Protein AF-A0A9X8CXW2-F1 (afdb_monomer_lite)

Sequence (67 aa):
MTFEATLAALHILAVLTLVVFLSSQAALCRAEWMNAAVVRRLARLDLIDGLAALLLLLTGLARLYWG

InterPro domains:
  IPR018706 Protein of unknown function DUF2214, membrane [PF09980] (4-66)

pLDDT: mean 89.33, std 6.44, range [60.12, 96.19]

Structure (mmCIF, N/CA/C/O backbone):
data_AF-A0A9X8CXW2-F1
#
_entry.id   AF-A0A9X8CXW2-F1
#
loop_
_atom_site.group_PDB
_atom_site.id
_atom_site.type_symbol
_atom_site.label_atom_id
_atom_site.label_alt_id
_atom_site.label_comp_id
_atom_site.label_asym_id
_atom_site.label_entity_id
_atom_site.label_seq_id
_atom_site.pdbx_PDB_ins_code
_atom_site.Cartn_x
_atom_site.Cartn_y
_atom_site.Cartn_z
_atom_site.occupancy
_atom_site.B_iso_or_equiv
_atom_site.auth_seq_id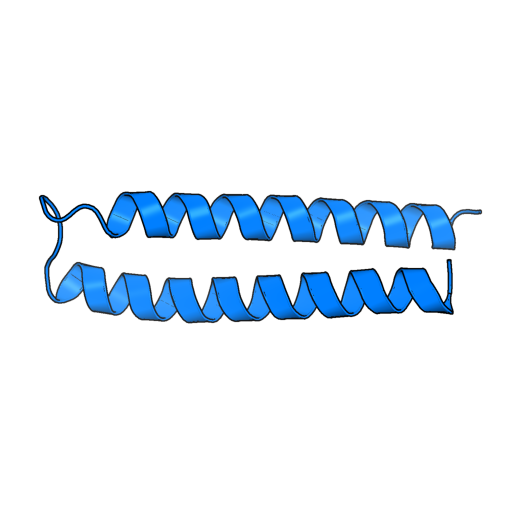
_atom_site.auth_comp_id
_atom_site.auth_asym_id
_atom_site.auth_atom_id
_atom_site.pdbx_PDB_model_num
ATOM 1 N N . MET A 1 1 ? 15.677 2.847 -21.554 1.00 64.81 1 MET A N 1
ATOM 2 C CA . MET A 1 1 ? 16.319 3.506 -20.393 1.00 64.81 1 MET A CA 1
ATOM 3 C C . MET A 1 1 ? 15.329 4.328 -19.577 1.00 64.81 1 MET A C 1
ATOM 5 O O . MET A 1 1 ? 15.188 4.046 -18.399 1.00 64.81 1 MET A O 1
ATOM 9 N N . THR A 1 2 ? 14.602 5.294 -20.153 1.00 83.81 2 THR A N 1
ATOM 10 C CA . THR A 1 2 ? 13.621 6.098 -19.390 1.00 83.81 2 THR A CA 1
ATOM 11 C C . THR A 1 2 ? 12.351 5.325 -19.019 1.00 83.81 2 THR A C 1
ATOM 13 O O . THR A 1 2 ? 11.882 5.461 -17.897 1.00 83.81 2 THR A O 1
ATOM 16 N N . PHE A 1 3 ? 11.836 4.474 -19.913 1.00 85.69 3 PHE A N 1
ATOM 17 C CA . PHE A 1 3 ? 10.618 3.683 -19.673 1.00 85.69 3 PHE A CA 1
ATOM 18 C C . PHE A 1 3 ? 10.759 2.717 -18.481 1.00 85.69 3 PHE A C 1
ATOM 20 O O . PHE A 1 3 ? 9.999 2.801 -17.519 1.00 85.69 3 PHE A O 1
ATOM 27 N N . GLU A 1 4 ? 11.821 1.912 -18.484 1.00 86.81 4 GLU A N 1
ATOM 28 C CA . GLU A 1 4 ? 12.273 1.071 -17.365 1.00 86.81 4 GLU A CA 1
ATOM 29 C C . GLU A 1 4 ? 12.298 1.804 -16.020 1.00 86.81 4 GLU A C 1
ATOM 31 O O . GLU A 1 4 ? 11.709 1.369 -15.028 1.00 86.81 4 GLU A O 1
ATOM 36 N N . ALA A 1 5 ? 12.956 2.967 -15.997 1.00 90.06 5 ALA A N 1
ATOM 37 C CA . ALA A 1 5 ? 13.083 3.778 -14.796 1.00 90.06 5 ALA A CA 1
ATOM 38 C C . ALA A 1 5 ? 11.722 4.307 -14.319 1.00 90.06 5 ALA A C 1
ATOM 40 O O . ALA A 1 5 ? 11.451 4.306 -13.118 1.00 90.06 5 ALA A O 1
ATOM 41 N N . THR A 1 6 ? 10.841 4.716 -15.241 1.00 90.81 6 THR A N 1
ATOM 42 C CA . THR A 1 6 ? 9.486 5.162 -14.887 1.00 90.81 6 THR A CA 1
ATOM 43 C C . THR A 1 6 ? 8.626 4.032 -14.327 1.00 90.81 6 THR A C 1
ATOM 45 O O . THR A 1 6 ? 7.928 4.249 -13.339 1.00 90.81 6 THR A O 1
ATOM 48 N N . LEU A 1 7 ? 8.714 2.819 -14.882 1.00 89.62 7 LEU A N 1
ATOM 49 C CA . LEU A 1 7 ? 8.007 1.644 -14.367 1.00 89.62 7 LEU A CA 1
ATOM 50 C C . LEU A 1 7 ? 8.502 1.240 -12.975 1.00 89.62 7 LEU A C 1
ATOM 52 O O . LEU A 1 7 ? 7.694 0.960 -12.090 1.00 89.62 7 LEU A O 1
ATOM 56 N N . ALA A 1 8 ? 9.818 1.262 -12.754 1.00 91.31 8 ALA A N 1
ATOM 57 C CA . ALA A 1 8 ? 10.403 1.015 -11.440 1.00 91.31 8 ALA A CA 1
ATOM 58 C C . ALA A 1 8 ? 9.942 2.054 -10.402 1.00 91.31 8 ALA A C 1
ATOM 60 O O . ALA A 1 8 ? 9.545 1.680 -9.297 1.00 91.31 8 ALA A O 1
ATOM 61 N N . ALA A 1 9 ? 9.937 3.342 -10.764 1.00 92.88 9 ALA A N 1
ATOM 62 C CA . ALA A 1 9 ? 9.464 4.416 -9.893 1.00 92.88 9 ALA A CA 1
ATOM 63 C C . ALA A 1 9 ? 7.966 4.286 -9.567 1.00 92.88 9 ALA A C 1
ATOM 65 O O . ALA A 1 9 ? 7.583 4.408 -8.403 1.00 92.88 9 ALA A O 1
ATOM 66 N N . LEU A 1 10 ? 7.127 3.981 -10.565 1.00 92.81 10 LEU A N 1
ATOM 67 C CA . LEU A 1 10 ? 5.696 3.725 -10.370 1.00 92.81 10 LEU A CA 1
ATOM 68 C C . LEU A 1 10 ? 5.451 2.530 -9.448 1.00 92.81 10 LEU A C 1
ATOM 70 O O . LEU A 1 10 ? 4.598 2.605 -8.566 1.00 92.81 10 LEU A O 1
ATOM 74 N N . HIS A 1 11 ? 6.216 1.451 -9.613 1.00 92.94 11 HIS A N 1
ATOM 75 C CA . HIS A 1 11 ? 6.082 0.272 -8.769 1.00 92.94 11 HIS A CA 1
ATOM 76 C C . HIS A 1 11 ? 6.474 0.560 -7.312 1.00 92.94 11 HIS A C 1
ATOM 78 O O . HIS A 1 11 ? 5.731 0.209 -6.398 1.00 92.94 11 HIS A O 1
ATOM 84 N N . ILE A 1 12 ? 7.585 1.271 -7.074 1.00 94.44 12 ILE A N 1
ATOM 85 C CA . ILE A 1 12 ? 7.967 1.701 -5.718 1.00 94.44 12 ILE A CA 1
ATOM 86 C C . ILE A 1 12 ? 6.894 2.608 -5.105 1.00 94.44 12 ILE A C 1
ATOM 88 O O . ILE A 1 12 ? 6.535 2.432 -3.942 1.00 94.44 1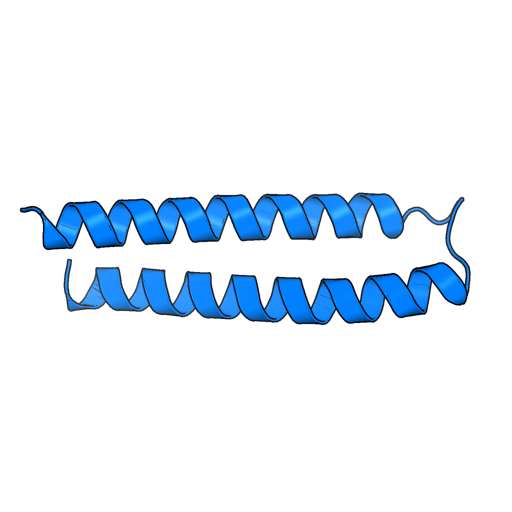2 ILE A O 1
ATOM 92 N N . LEU A 1 13 ? 6.343 3.549 -5.873 1.00 94.94 13 LEU A N 1
ATOM 93 C CA . LEU A 1 13 ? 5.270 4.422 -5.398 1.00 94.94 13 LEU A CA 1
ATOM 94 C C . LEU A 1 13 ? 4.027 3.614 -4.998 1.00 94.94 13 LEU A C 1
ATOM 96 O O . LEU A 1 13 ? 3.437 3.887 -3.950 1.00 94.94 13 LEU A O 1
ATOM 100 N N . ALA A 1 14 ? 3.665 2.591 -5.777 1.00 93.50 14 ALA A N 1
ATOM 101 C CA . ALA A 1 14 ? 2.569 1.685 -5.449 1.00 93.50 14 ALA A CA 1
ATOM 102 C C . ALA A 1 14 ? 2.831 0.912 -4.142 1.00 93.50 14 ALA A C 1
ATOM 104 O O . ALA A 1 14 ? 1.934 0.830 -3.304 1.00 93.50 14 ALA A O 1
ATOM 105 N N . VAL A 1 15 ? 4.063 0.429 -3.918 1.00 94.19 15 VAL A N 1
ATOM 106 C CA . VAL A 1 15 ? 4.461 -0.247 -2.664 1.00 94.19 15 VAL A CA 1
ATOM 107 C C . VAL A 1 15 ? 4.279 0.685 -1.472 1.00 94.19 15 VAL A C 1
ATOM 109 O O . VAL A 1 15 ? 3.641 0.318 -0.488 1.00 94.19 15 VAL A O 1
ATOM 112 N N . LEU A 1 16 ? 4.810 1.907 -1.557 1.00 96.19 16 LEU A N 1
ATOM 113 C CA . LEU A 1 16 ? 4.715 2.877 -0.466 1.00 96.19 16 LEU A CA 1
ATOM 114 C C . LEU A 1 16 ? 3.261 3.264 -0.181 1.00 96.19 16 LEU A C 1
ATOM 116 O O . LEU A 1 16 ? 2.861 3.347 0.977 1.00 96.19 16 LEU A O 1
ATOM 120 N N . THR A 1 17 ? 2.463 3.447 -1.232 1.00 93.69 17 THR A N 1
ATOM 121 C CA . THR A 1 17 ? 1.035 3.761 -1.119 1.00 93.69 17 THR A CA 1
ATOM 122 C C . THR A 1 17 ? 0.284 2.650 -0.387 1.00 93.69 17 THR A C 1
ATOM 124 O O . THR A 1 17 ? -0.454 2.935 0.556 1.00 93.69 17 THR A O 1
ATOM 127 N N . LEU A 1 18 ? 0.526 1.390 -0.761 1.00 93.19 18 LEU A N 1
ATOM 128 C CA . LEU A 1 18 ? -0.063 0.226 -0.101 1.00 93.19 18 LEU A CA 1
ATOM 129 C C . LEU A 1 18 ? 0.328 0.167 1.383 1.00 93.19 18 LEU A C 1
ATOM 131 O O . LEU A 1 18 ? -0.528 0.027 2.249 1.00 93.19 18 LEU A O 1
ATOM 135 N N . VAL A 1 19 ? 1.613 0.352 1.704 1.00 95.44 19 VAL A N 1
ATOM 136 C CA . VAL A 1 19 ? 2.092 0.334 3.098 1.00 95.44 19 VAL A CA 1
ATOM 137 C C . VAL A 1 19 ? 1.444 1.441 3.941 1.00 95.44 19 VAL A C 1
ATOM 139 O O . VAL A 1 19 ? 1.088 1.201 5.098 1.00 95.44 19 VAL A O 1
ATOM 142 N N . VAL A 1 20 ? 1.256 2.642 3.386 1.00 94.81 20 VAL A N 1
ATOM 143 C CA . VAL A 1 20 ? 0.608 3.769 4.084 1.00 94.81 20 VAL A CA 1
ATOM 144 C C . VAL A 1 20 ? -0.860 3.469 4.397 1.00 94.81 20 VAL A C 1
ATOM 146 O O . VAL A 1 20 ? -1.312 3.728 5.521 1.00 94.81 20 VAL A O 1
ATOM 149 N N . PHE A 1 21 ? -1.610 2.909 3.445 1.00 92.19 21 PHE A N 1
ATOM 150 C CA . PHE A 1 21 ? -3.019 2.575 3.657 1.00 92.19 21 PHE A CA 1
ATOM 151 C C . PHE A 1 21 ? -3.195 1.394 4.614 1.00 92.19 21 PHE A C 1
ATOM 153 O O . PHE A 1 21 ? -3.9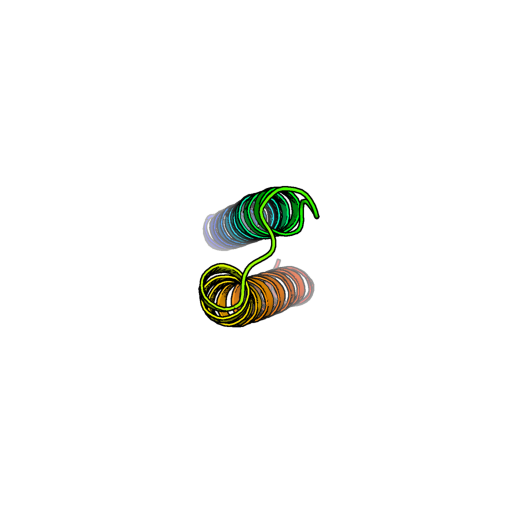66 1.524 5.568 1.00 92.19 21 PHE A O 1
ATOM 160 N N . LEU A 1 22 ? -2.405 0.327 4.474 1.00 92.31 22 LEU A N 1
ATOM 161 C CA . LEU A 1 22 ? -2.373 -0.787 5.428 1.00 92.31 22 LEU A CA 1
ATOM 162 C C . LEU A 1 22 ? -2.064 -0.313 6.852 1.00 92.31 22 LEU A C 1
ATOM 164 O O . LEU A 1 22 ? -2.760 -0.681 7.799 1.00 92.31 22 LEU A O 1
ATOM 168 N N . SER A 1 23 ? -1.065 0.559 7.016 1.00 93.19 23 SER A N 1
ATOM 169 C CA . SER A 1 23 ? -0.710 1.119 8.329 1.00 93.19 23 SER A CA 1
ATOM 170 C C . SER A 1 23 ? -1.849 1.958 8.917 1.00 93.19 23 SER A C 1
ATOM 172 O O . SER A 1 23 ? -2.128 1.890 10.116 1.00 93.19 23 SER A O 1
ATOM 174 N N . SER A 1 24 ? -2.550 2.720 8.072 1.00 90.12 24 SER A N 1
ATOM 175 C CA . SER A 1 24 ? -3.713 3.517 8.478 1.00 90.12 24 SER A CA 1
ATOM 176 C C . SER A 1 24 ? -4.882 2.638 8.928 1.00 90.12 24 SER A C 1
ATOM 178 O O . SER A 1 24 ? -5.526 2.936 9.934 1.00 90.12 24 SER A O 1
ATOM 180 N N . GLN A 1 25 ? -5.142 1.534 8.223 1.00 90.31 25 GLN A N 1
ATOM 181 C CA . GLN A 1 25 ? -6.153 0.554 8.617 1.00 90.31 25 GLN A CA 1
ATOM 182 C C . GLN A 1 25 ? -5.784 -0.142 9.927 1.00 90.31 25 GLN A C 1
ATOM 184 O O . GLN A 1 25 ? -6.611 -0.202 10.833 1.00 90.31 25 GLN A O 1
ATOM 189 N N . ALA A 1 26 ? -4.533 -0.586 10.079 1.00 88.88 26 ALA A N 1
ATOM 190 C CA . ALA A 1 26 ? -4.049 -1.214 11.307 1.00 88.88 26 ALA A CA 1
ATOM 191 C C . ALA A 1 26 ? -4.223 -0.296 12.531 1.00 88.88 26 ALA A C 1
ATOM 193 O O . ALA A 1 26 ? -4.634 -0.751 13.599 1.00 88.88 26 ALA A O 1
ATOM 194 N N . ALA A 1 27 ? -3.987 1.011 12.369 1.00 87.88 27 ALA A N 1
ATOM 195 C CA . ALA A 1 27 ? -4.222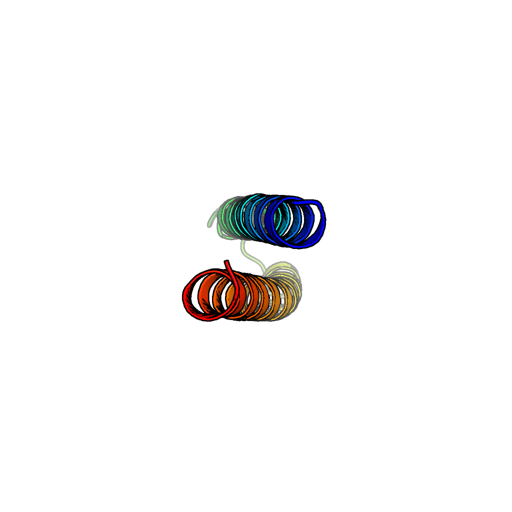 1.994 13.423 1.00 87.88 27 ALA A CA 1
ATOM 196 C C . ALA A 1 27 ? -5.713 2.147 13.786 1.00 87.88 27 ALA A C 1
ATOM 198 O O . ALA A 1 27 ? -6.030 2.343 14.960 1.00 87.88 27 ALA A O 1
ATOM 199 N N . LEU A 1 28 ? -6.616 2.049 12.803 1.00 86.00 28 LEU A N 1
ATOM 200 C CA . LEU A 1 28 ? -8.071 2.126 12.994 1.00 86.00 28 LEU A CA 1
ATOM 201 C C . LEU A 1 28 ? -8.677 0.831 13.545 1.00 86.00 28 LEU A C 1
ATOM 203 O O . LEU A 1 28 ? -9.684 0.891 14.245 1.00 86.00 28 LEU A O 1
ATOM 207 N N . CYS A 1 29 ? -8.060 -0.319 13.274 1.00 86.12 29 CYS A N 1
ATOM 208 C CA . CYS A 1 29 ? -8.475 -1.625 13.786 1.00 86.12 29 CYS A CA 1
ATOM 209 C C . CYS A 1 29 ? -8.178 -1.823 15.283 1.00 86.12 29 CYS A C 1
ATOM 211 O O . CYS A 1 29 ? -8.467 -2.892 15.824 1.00 86.12 29 CYS A O 1
ATOM 213 N N . ARG A 1 30 ? -7.624 -0.823 15.986 1.00 86.38 30 ARG A N 1
ATOM 214 C CA . ARG A 1 30 ? -7.473 -0.890 17.444 1.00 86.38 30 ARG A CA 1
ATOM 215 C C . ARG A 1 30 ? -8.839 -1.019 18.115 1.00 86.38 30 ARG A C 1
ATOM 217 O O . ARG A 1 30 ? -9.697 -0.149 17.974 1.00 86.38 30 ARG A O 1
ATOM 224 N N . ALA A 1 31 ? -9.002 -2.089 18.896 1.00 72.88 31 ALA A N 1
ATOM 225 C CA . ALA A 1 31 ? -10.246 -2.416 19.594 1.00 72.88 31 ALA A CA 1
ATOM 226 C C . ALA A 1 31 ? -10.754 -1.267 20.484 1.00 72.88 31 ALA A C 1
ATOM 228 O O . ALA A 1 31 ? -11.957 -1.048 20.578 1.00 72.88 31 ALA A O 1
ATOM 229 N N . GLU A 1 32 ? -9.835 -0.487 21.059 1.00 80.69 32 GLU A N 1
ATOM 230 C CA . GLU A 1 32 ? -10.118 0.680 21.904 1.00 80.69 32 GLU A CA 1
ATOM 231 C C . GLU A 1 32 ? -10.917 1.787 21.188 1.00 80.69 32 GLU A C 1
ATOM 233 O O . GLU A 1 32 ? -11.590 2.581 21.843 1.00 80.69 32 GLU A O 1
ATOM 238 N N . TRP A 1 33 ? -10.868 1.853 19.851 1.00 75.81 33 TRP A N 1
ATOM 239 C CA . TRP A 1 33 ? -11.504 2.902 19.039 1.00 75.81 33 TRP A CA 1
ATOM 240 C C . TRP A 1 33 ? -12.571 2.361 18.075 1.00 75.81 33 TRP A C 1
ATOM 242 O O . TRP A 1 33 ? -13.103 3.102 17.242 1.00 75.81 33 TRP A O 1
ATOM 252 N N . MET A 1 34 ? -12.896 1.069 18.172 1.00 79.44 34 MET A N 1
ATOM 253 C CA . MET A 1 34 ? -13.781 0.380 17.238 1.00 79.44 34 MET A CA 1
ATOM 254 C C . MET A 1 34 ? -15.249 0.764 17.486 1.00 79.44 34 MET A C 1
ATOM 256 O O . MET A 1 34 ? -15.864 0.371 18.473 1.00 79.44 34 MET A O 1
ATOM 260 N N . ASN A 1 35 ? -15.833 1.534 16.566 1.00 88.88 35 ASN A N 1
ATOM 261 C CA . ASN A 1 35 ? -17.239 1.952 16.596 1.00 88.88 35 ASN A CA 1
ATOM 262 C C . ASN A 1 35 ? -17.853 1.818 15.190 1.00 88.88 35 ASN A C 1
ATOM 264 O O . ASN A 1 35 ? -17.138 1.871 14.190 1.00 88.88 35 ASN A O 1
ATOM 268 N N . ALA A 1 36 ? -19.177 1.721 15.071 1.00 88.50 36 ALA A N 1
ATOM 269 C CA . ALA A 1 36 ? -19.893 1.601 13.798 1.00 88.50 36 ALA A CA 1
ATOM 270 C C . ALA A 1 36 ? -19.535 2.708 12.782 1.00 88.50 36 ALA A C 1
ATOM 272 O O . ALA A 1 36 ? -19.493 2.467 11.574 1.00 88.50 36 ALA A O 1
ATOM 273 N N . ALA A 1 37 ? -19.244 3.928 13.250 1.00 88.25 37 ALA A N 1
ATOM 274 C CA . ALA A 1 37 ? -18.763 5.011 12.389 1.00 88.25 37 ALA A CA 1
ATOM 275 C C . ALA A 1 37 ? -17.346 4.756 11.840 1.00 88.25 37 ALA A C 1
ATOM 277 O O . ALA A 1 37 ? -17.081 5.059 10.676 1.00 88.25 37 ALA A O 1
ATOM 278 N N . VAL A 1 38 ? -16.456 4.177 12.653 1.00 88.00 38 VAL A N 1
ATOM 279 C CA . VAL A 1 38 ? -15.092 3.800 12.256 1.00 88.00 38 VAL A CA 1
ATOM 280 C C . VAL A 1 38 ? -15.131 2.630 11.283 1.00 88.00 38 VAL A C 1
ATOM 282 O O . VAL A 1 38 ? -14.478 2.710 10.254 1.00 88.00 38 VAL A O 1
ATOM 285 N N . VAL A 1 39 ? -15.981 1.625 11.511 1.00 89.06 39 VAL A N 1
ATOM 286 C CA . VAL A 1 39 ? -16.148 0.479 10.598 1.00 89.06 39 VAL A CA 1
ATOM 287 C C . VAL A 1 39 ? -16.574 0.927 9.195 1.00 89.06 39 VAL A C 1
ATOM 289 O O . VAL A 1 39 ? -16.005 0.478 8.206 1.00 89.06 39 VAL A O 1
ATOM 292 N N . ARG A 1 40 ? -17.505 1.886 9.073 1.00 91.06 40 ARG A N 1
ATOM 293 C CA . ARG A 1 40 ? -17.875 2.450 7.757 1.00 91.06 40 ARG A CA 1
ATOM 294 C C . ARG A 1 40 ? -16.720 3.183 7.072 1.00 91.06 40 ARG A C 1
ATOM 296 O O . ARG A 1 40 ? -16.645 3.202 5.846 1.00 91.06 40 ARG A O 1
ATOM 303 N N . ARG A 1 41 ? -15.839 3.831 7.842 1.00 88.50 41 ARG A N 1
ATOM 304 C CA . ARG A 1 41 ? -14.628 4.471 7.300 1.00 88.50 41 ARG A CA 1
ATOM 305 C C . ARG A 1 41 ? -13.589 3.425 6.908 1.00 88.50 41 ARG A C 1
ATOM 307 O O . ARG A 1 41 ? -13.003 3.570 5.843 1.00 88.50 41 ARG A O 1
ATOM 314 N N . LEU A 1 42 ? -13.426 2.387 7.723 1.00 91.00 42 LEU A N 1
ATOM 315 C CA . LEU A 1 42 ? -12.539 1.261 7.475 1.00 91.00 42 LEU A CA 1
ATOM 316 C C . LEU A 1 42 ? -12.934 0.540 6.187 1.00 91.00 42 LEU A C 1
ATOM 318 O O . LEU A 1 42 ? -12.083 0.375 5.337 1.00 91.00 42 LEU A O 1
ATOM 322 N N . ALA A 1 43 ? -14.220 0.257 5.966 1.00 91.00 43 ALA A N 1
ATOM 323 C CA . ALA A 1 43 ? -14.695 -0.360 4.725 1.00 91.00 43 ALA A CA 1
ATOM 324 C C . ALA A 1 43 ? -14.361 0.469 3.469 1.00 91.00 43 ALA A C 1
ATOM 326 O O . ALA A 1 43 ? -14.031 -0.076 2.423 1.00 91.00 43 ALA A O 1
ATOM 327 N N . ARG A 1 44 ? -14.416 1.806 3.556 1.00 91.69 44 ARG A N 1
ATOM 328 C CA . ARG A 1 44 ? -13.982 2.668 2.443 1.00 91.69 44 ARG A CA 1
ATOM 329 C C . ARG A 1 44 ? -12.468 2.650 2.248 1.00 91.69 44 ARG A C 1
ATOM 331 O O . ARG A 1 44 ? -12.020 2.711 1.111 1.00 91.69 44 ARG A O 1
ATOM 338 N N . LEU A 1 45 ? -11.700 2.604 3.336 1.00 91.06 45 LEU A N 1
ATOM 339 C CA . LEU A 1 45 ? -10.241 2.494 3.271 1.00 91.06 45 LEU A CA 1
ATOM 340 C C . LEU A 1 45 ? -9.800 1.135 2.728 1.00 91.06 45 LEU A C 1
ATOM 342 O O . LEU A 1 45 ? -8.882 1.100 1.923 1.00 91.06 45 LEU A O 1
ATOM 346 N N . ASP A 1 46 ? -10.493 0.064 3.097 1.00 92.38 46 ASP A N 1
ATOM 347 C CA . ASP A 1 46 ? -10.268 -1.296 2.612 1.00 92.38 46 ASP A CA 1
ATOM 348 C C . ASP A 1 46 ? -10.453 -1.388 1.090 1.00 92.38 46 ASP A C 1
ATOM 350 O O . ASP A 1 46 ? -9.606 -1.930 0.388 1.00 92.38 46 ASP A O 1
ATOM 354 N N . LEU A 1 47 ? -11.480 -0.725 0.543 1.00 93.94 47 LEU A N 1
ATOM 355 C CA . LEU A 1 47 ? -11.648 -0.610 -0.911 1.00 93.94 47 LEU A CA 1
ATOM 356 C C . LEU A 1 47 ? -10.487 0.131 -1.595 1.00 93.94 47 LEU A C 1
ATOM 358 O O . LEU A 1 47 ? -10.056 -0.267 -2.677 1.00 93.94 47 LEU A O 1
ATOM 362 N N . ILE A 1 48 ? -9.990 1.215 -0.990 1.00 92.56 48 ILE A N 1
ATOM 363 C CA . ILE A 1 48 ? -8.864 1.990 -1.539 1.00 92.56 48 ILE A CA 1
ATOM 364 C C . ILE A 1 48 ? -7.575 1.167 -1.484 1.00 92.56 48 ILE A C 1
ATOM 366 O O . ILE A 1 48 ? -6.810 1.161 -2.446 1.00 92.56 48 ILE A O 1
ATOM 370 N N . ASP A 1 49 ? -7.351 0.455 -0.384 1.00 92.56 49 ASP A N 1
ATOM 371 C CA . ASP A 1 49 ? -6.197 -0.417 -0.192 1.00 92.56 49 ASP A CA 1
ATOM 372 C C . ASP A 1 49 ? -6.210 -1.597 -1.166 1.00 92.56 49 ASP A C 1
ATOM 374 O O . ASP A 1 49 ? -5.210 -1.856 -1.832 1.00 92.56 49 ASP A O 1
ATOM 378 N N . GLY A 1 50 ? -7.372 -2.225 -1.372 1.00 91.62 50 GLY A N 1
ATOM 379 C CA . GLY A 1 50 ? -7.555 -3.257 -2.391 1.00 91.62 50 GLY A CA 1
ATOM 380 C C . GLY A 1 50 ? -7.258 -2.748 -3.806 1.00 91.62 50 GLY A C 1
ATOM 381 O O . GLY A 1 50 ? -6.606 -3.437 -4.593 1.00 91.62 50 GLY A O 1
ATOM 382 N N . LEU A 1 51 ? -7.660 -1.514 -4.129 1.00 93.75 51 LEU A N 1
ATOM 383 C CA . LEU A 1 51 ? -7.313 -0.883 -5.406 1.00 93.75 51 LEU A CA 1
ATOM 384 C C . LEU A 1 51 ? -5.806 -0.589 -5.507 1.00 93.75 51 LEU A C 1
ATOM 386 O O . LEU A 1 51 ? -5.209 -0.802 -6.562 1.00 93.75 51 LEU A O 1
ATOM 390 N N . ALA A 1 52 ? -5.175 -0.135 -4.422 1.00 92.50 52 ALA A N 1
ATOM 391 C CA . ALA A 1 52 ? -3.732 0.086 -4.363 1.00 92.50 52 ALA A CA 1
ATOM 392 C C . ALA A 1 52 ? -2.952 -1.227 -4.546 1.00 92.50 52 ALA A C 1
ATOM 394 O O . ALA A 1 52 ? -1.976 -1.259 -5.296 1.00 92.50 52 ALA A O 1
ATOM 395 N N . ALA A 1 53 ? -3.416 -2.325 -3.944 1.00 93.50 53 ALA A N 1
ATOM 396 C CA . ALA A 1 53 ? -2.856 -3.660 -4.126 1.00 93.50 53 ALA A CA 1
ATOM 397 C C . ALA A 1 53 ? -3.000 -4.145 -5.579 1.00 93.50 53 ALA A C 1
ATOM 399 O O . ALA A 1 53 ? -2.056 -4.700 -6.146 1.00 93.50 53 ALA A O 1
ATOM 400 N N . LEU A 1 54 ? -4.144 -3.879 -6.218 1.00 95.06 54 LEU A N 1
ATOM 401 C CA . LEU A 1 54 ? -4.344 -4.175 -7.637 1.00 95.06 54 LEU A CA 1
ATOM 402 C C . LEU A 1 54 ? -3.380 -3.372 -8.525 1.00 95.06 54 LEU A C 1
ATOM 404 O O . LEU A 1 54 ? -2.764 -3.936 -9.426 1.00 95.06 54 LEU A O 1
ATOM 408 N N . LEU A 1 55 ? -3.201 -2.074 -8.264 1.00 93.25 55 LEU A N 1
ATOM 409 C CA . LEU A 1 55 ? -2.239 -1.233 -8.988 1.00 93.25 55 LEU A CA 1
ATOM 410 C C . LEU A 1 55 ? -0.792 -1.704 -8.788 1.00 93.25 55 LEU A C 1
ATOM 412 O O . LEU A 1 55 ? -0.006 -1.721 -9.737 1.00 93.25 55 LEU A O 1
ATOM 416 N N . LEU A 1 56 ? -0.434 -2.128 -7.576 1.00 94.06 56 LEU A N 1
ATOM 417 C CA . LEU A 1 56 ? 0.864 -2.732 -7.283 1.00 94.06 56 LEU A CA 1
ATOM 418 C C . LEU A 1 56 ? 1.087 -4.013 -8.098 1.00 94.06 56 LEU A C 1
ATOM 420 O O . LEU A 1 56 ? 2.143 -4.171 -8.712 1.00 94.06 56 LEU A O 1
ATOM 424 N N . LEU A 1 57 ? 0.084 -4.890 -8.169 1.00 94.06 57 LEU A N 1
ATOM 425 C CA . LEU A 1 57 ? 0.131 -6.086 -9.013 1.00 94.06 57 LEU A CA 1
ATOM 426 C C . LEU A 1 57 ? 0.298 -5.730 -10.491 1.00 94.06 57 LEU A C 1
ATOM 428 O O . LEU A 1 57 ? 1.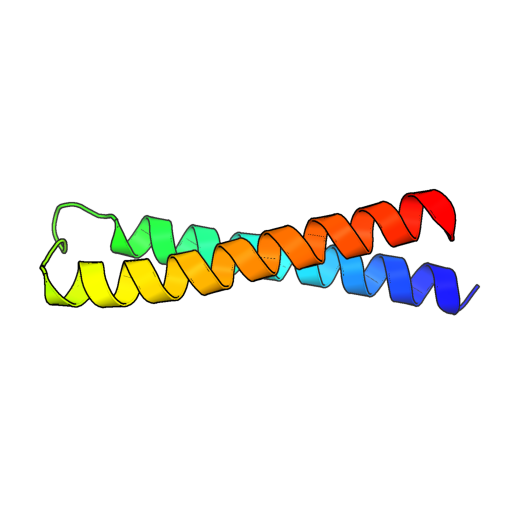179 -6.274 -11.150 1.00 94.06 57 LEU A O 1
ATOM 432 N N . LEU A 1 58 ? -0.496 -4.789 -11.007 1.00 93.50 58 LEU A N 1
ATOM 433 C CA . LEU A 1 58 ? -0.429 -4.364 -12.406 1.00 93.50 58 LEU A CA 1
ATOM 434 C C . LEU A 1 58 ? 0.932 -3.756 -12.758 1.00 93.50 58 LEU A C 1
ATOM 436 O O . LEU A 1 58 ? 1.498 -4.096 -13.792 1.00 93.50 58 LEU A O 1
ATOM 440 N N . THR A 1 59 ? 1.486 -2.899 -11.898 1.00 91.88 59 THR A N 1
ATOM 441 C CA . THR A 1 59 ? 2.823 -2.314 -12.109 1.00 91.88 59 THR A CA 1
ATOM 442 C C . THR A 1 59 ? 3.933 -3.362 -12.007 1.00 91.88 59 THR A C 1
ATOM 444 O O . THR A 1 59 ? 4.896 -3.298 -12.769 1.00 91.88 59 THR A O 1
ATOM 447 N N . GLY A 1 60 ? 3.791 -4.351 -11.117 1.00 90.38 60 GLY A N 1
ATOM 448 C CA . GLY A 1 60 ? 4.725 -5.471 -10.994 1.00 90.38 60 GLY A CA 1
ATOM 449 C C . GLY A 1 60 ? 4.714 -6.378 -12.224 1.00 90.38 60 GLY A C 1
ATOM 450 O O . GLY A 1 60 ? 5.773 -6.692 -12.761 1.00 90.38 60 GLY A O 1
ATOM 451 N N . LEU A 1 61 ? 3.525 -6.737 -12.722 1.00 92.00 61 LEU A N 1
ATOM 452 C CA . LEU A 1 61 ? 3.374 -7.472 -13.982 1.00 92.00 61 LEU A CA 1
ATOM 453 C C . LEU A 1 61 ? 3.928 -6.669 -15.157 1.00 92.00 61 LEU A C 1
ATOM 455 O O . LEU A 1 61 ? 4.640 -7.219 -15.990 1.00 92.00 61 LEU A O 1
ATOM 459 N N . ALA A 1 62 ? 3.627 -5.371 -15.219 1.00 90.00 62 ALA A N 1
ATOM 460 C CA . ALA A 1 62 ? 4.111 -4.521 -16.292 1.00 90.00 62 ALA A CA 1
ATOM 461 C C . ALA A 1 62 ? 5.648 -4.486 -16.330 1.00 90.00 62 ALA A C 1
ATOM 463 O O . ALA A 1 62 ? 6.211 -4.589 -17.415 1.00 90.00 62 ALA A O 1
ATOM 464 N N . ARG A 1 63 ? 6.330 -4.452 -15.173 1.00 87.50 63 ARG A N 1
ATOM 465 C CA . ARG A 1 63 ? 7.790 -4.652 -15.116 1.00 87.50 63 ARG A CA 1
ATOM 466 C C . ARG A 1 63 ? 8.198 -6.035 -15.606 1.00 87.50 63 ARG A C 1
ATOM 468 O O . ARG A 1 63 ? 9.037 -6.140 -16.478 1.00 87.50 63 ARG A O 1
ATOM 475 N N . LEU A 1 64 ? 7.557 -7.104 -15.137 1.00 87.75 64 LEU A N 1
ATOM 476 C CA . LEU A 1 64 ? 7.946 -8.464 -15.526 1.00 87.75 64 LEU A CA 1
ATOM 477 C C . LEU A 1 64 ? 7.951 -8.700 -17.054 1.00 87.75 64 LEU A C 1
ATOM 479 O O . LEU A 1 64 ? 8.774 -9.465 -17.549 1.00 87.75 64 LEU A O 1
ATOM 483 N N . TYR A 1 65 ? 7.027 -8.069 -17.790 1.00 88.12 65 TYR A N 1
ATOM 484 C CA . TYR A 1 65 ? 6.888 -8.244 -19.242 1.00 88.12 65 TYR A CA 1
ATOM 485 C C . TYR A 1 65 ? 7.602 -7.188 -20.086 1.00 88.12 65 TYR A C 1
ATOM 487 O O . TYR A 1 65 ? 8.026 -7.500 -21.199 1.00 88.12 65 TYR A O 1
ATOM 495 N N . TRP A 1 66 ? 7.695 -5.949 -19.603 1.00 83.62 66 TRP A N 1
ATOM 496 C CA . TRP A 1 66 ? 8.258 -4.840 -20.372 1.00 83.62 66 TRP A CA 1
ATOM 497 C C . TRP A 1 66 ? 9.606 -4.336 -19.857 1.00 83.62 66 TRP A C 1
ATOM 499 O O . TRP A 1 66 ? 10.194 -3.533 -20.579 1.00 83.62 66 TRP A O 1
ATOM 509 N N . GLY A 1 67 ? 10.076 -4.787 -18.684 1.00 60.12 67 GLY A N 1
ATOM 510 C CA . GLY A 1 67 ? 11.232 -4.196 -18.008 1.00 60.12 67 GLY A CA 1
ATOM 511 C C . GLY A 1 67 ? 11.749 -4.842 -16.722 1.00 60.12 67 GLY A C 1
ATOM 512 O O . GLY A 1 67 ? 11.266 -4.463 -15.618 1.00 60.12 67 GLY A O 1
#

Organism: NCBI:txid1675792

Foldseek 3Di:
DVVLVVLVVQLVVLVVVLVVLVVVLVVLPPPVNDDPVSVVVSVVSVVVSVVSVVSNVVSVVCNVPPD

Radius of gyration: 15.29 Å; chains: 1; bounding box: 36×15×42 Å

Secondary structure (DSSP, 8-state):
-HHHHHHHHHHHHHHHHHHHHHH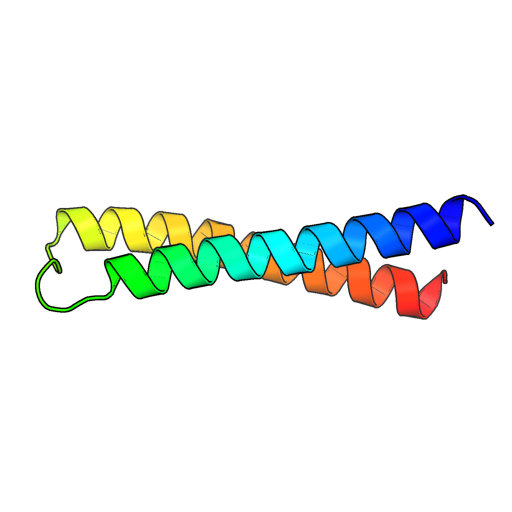HHHHHT-GGG--HHHHHHHHHHHHHHHHHHHHHHHHHHHHHHH-